Protein AF-I4DKS3-F1 (afdb_monomer_lite)

Structure (mmCIF, N/CA/C/O backbone):
data_AF-I4DKS3-F1
#
_entry.id   AF-I4DKS3-F1
#
loop_
_atom_site.group_PDB
_atom_site.id
_atom_site.type_symbol
_atom_site.label_atom_id
_atom_site.label_alt_id
_atom_site.label_comp_id
_atom_site.label_asym_id
_atom_site.label_entity_id
_atom_site.label_seq_id
_atom_site.pdbx_PDB_ins_code
_atom_site.Cartn_x
_atom_site.Cartn_y
_atom_site.Cartn_z
_atom_site.occupancy
_atom_site.B_iso_or_equiv
_atom_site.auth_seq_id
_atom_site.auth_comp_id
_atom_site.auth_asym_id
_atom_site.auth_atom_id
_atom_site.pdbx_PDB_model_num
ATOM 1 N N . MET A 1 1 ? -0.059 2.905 -9.888 1.00 83.38 1 MET A N 1
ATOM 2 C CA . MET A 1 1 ? 1.198 3.452 -9.336 1.00 83.38 1 MET A CA 1
ATOM 3 C C . MET A 1 1 ? 1.964 4.015 -10.508 1.00 83.38 1 MET A C 1
ATOM 5 O O . MET A 1 1 ? 2.256 3.250 -11.416 1.00 83.38 1 MET A O 1
ATOM 9 N N . ASN A 1 2 ? 2.190 5.326 -10.524 1.00 89.19 2 ASN A N 1
ATOM 10 C CA . ASN A 1 2 ? 2.917 5.974 -11.612 1.00 89.19 2 ASN A CA 1
ATOM 11 C C . ASN A 1 2 ? 4.417 5.856 -11.338 1.00 89.19 2 ASN A C 1
ATOM 13 O O . ASN A 1 2 ? 4.855 6.064 -10.206 1.00 89.19 2 ASN A O 1
ATOM 17 N N . THR A 1 3 ? 5.176 5.484 -12.361 1.00 89.50 3 THR A N 1
ATOM 18 C CA . THR A 1 3 ? 6.618 5.215 -12.314 1.00 89.50 3 THR A CA 1
ATOM 19 C C . THR A 1 3 ? 7.252 5.718 -13.608 1.00 89.50 3 THR A C 1
ATOM 21 O O . THR A 1 3 ? 6.541 6.179 -14.500 1.00 89.50 3 THR A O 1
ATOM 24 N N . ASP A 1 4 ? 8.575 5.618 -13.726 1.00 89.06 4 ASP A N 1
ATOM 25 C CA . ASP A 1 4 ? 9.234 5.760 -15.027 1.00 89.06 4 ASP A CA 1
ATOM 26 C C . ASP A 1 4 ? 8.776 4.659 -16.009 1.00 89.06 4 ASP A C 1
ATOM 28 O O . ASP A 1 4 ? 8.327 3.586 -15.586 1.00 89.06 4 ASP A O 1
ATOM 32 N N . ASN A 1 5 ? 8.905 4.921 -17.312 1.00 88.81 5 ASN A N 1
ATOM 33 C CA . ASN A 1 5 ? 8.503 4.005 -18.382 1.00 88.81 5 ASN A CA 1
ATOM 34 C C . ASN A 1 5 ? 9.352 2.721 -18.439 1.00 88.81 5 ASN A C 1
ATOM 36 O O . ASN A 1 5 ? 8.876 1.708 -18.945 1.00 88.81 5 ASN A O 1
ATOM 40 N N . GLN A 1 6 ? 10.584 2.741 -17.922 1.00 88.88 6 GLN A N 1
ATOM 41 C CA . GLN A 1 6 ? 11.483 1.582 -17.856 1.00 88.88 6 GLN A CA 1
ATOM 42 C C . GLN A 1 6 ? 11.289 0.743 -16.587 1.00 88.88 6 GLN A C 1
ATOM 44 O O . GLN A 1 6 ? 11.961 -0.272 -16.398 1.00 88.88 6 GLN A O 1
ATOM 49 N N . ALA A 1 7 ? 10.387 1.148 -15.691 1.00 88.00 7 ALA A N 1
ATOM 50 C CA . ALA A 1 7 ? 10.170 0.437 -14.446 1.00 88.00 7 ALA A CA 1
ATOM 51 C C . ALA A 1 7 ? 9.603 -0.970 -14.680 1.00 88.00 7 ALA A C 1
ATOM 53 O O . ALA A 1 7 ? 8.561 -1.161 -15.308 1.00 88.00 7 ALA A O 1
ATOM 54 N N . GLN A 1 8 ? 10.260 -1.965 -14.089 1.00 90.06 8 GLN A N 1
ATOM 55 C CA . GLN A 1 8 ? 9.841 -3.363 -14.140 1.00 90.06 8 GLN A CA 1
ATOM 56 C C . GLN A 1 8 ? 9.331 -3.845 -12.776 1.00 90.06 8 GLN A C 1
ATOM 58 O O . GLN A 1 8 ? 9.557 -3.219 -11.742 1.00 90.06 8 GLN A O 1
ATOM 63 N N . GLY A 1 9 ? 8.600 -4.964 -12.765 1.00 91.12 9 GLY A N 1
ATOM 64 C CA . GLY A 1 9 ? 8.138 -5.600 -11.522 1.00 91.12 9 GLY A CA 1
ATOM 65 C C . GLY A 1 9 ? 7.033 -4.848 -10.763 1.00 91.12 9 GLY A C 1
ATOM 66 O O . GLY A 1 9 ? 6.679 -5.241 -9.653 1.00 91.12 9 GLY A O 1
ATOM 67 N N . VAL A 1 10 ? 6.437 -3.801 -11.350 1.00 93.38 10 VAL A N 1
ATOM 68 C CA . VAL A 1 10 ? 5.426 -2.949 -10.686 1.00 93.38 10 VAL A CA 1
ATOM 69 C C . VAL A 1 10 ? 4.205 -3.750 -10.217 1.00 93.38 10 VAL A C 1
ATOM 71 O O . VAL A 1 10 ? 3.670 -3.493 -9.141 1.00 93.38 10 VAL A O 1
ATOM 74 N N . ARG A 1 11 ? 3.766 -4.757 -10.986 1.00 94.25 11 ARG A N 1
ATOM 75 C CA . ARG A 1 11 ? 2.621 -5.606 -10.607 1.00 94.25 11 ARG A CA 1
ATOM 76 C C . ARG A 1 11 ? 2.888 -6.412 -9.338 1.00 94.25 11 ARG A C 1
ATOM 78 O O . ARG A 1 11 ? 2.024 -6.465 -8.466 1.00 94.25 11 ARG A O 1
ATOM 85 N N . ASP A 1 12 ? 4.065 -7.018 -9.220 1.00 94.56 12 ASP A N 1
ATOM 86 C CA . ASP A 1 12 ? 4.414 -7.802 -8.034 1.00 94.56 12 ASP A CA 1
ATOM 87 C C . ASP A 1 12 ? 4.681 -6.900 -6.832 1.00 94.56 12 ASP A C 1
ATOM 89 O O . ASP A 1 12 ? 4.283 -7.230 -5.716 1.00 94.56 12 ASP A O 1
ATOM 93 N N . LEU A 1 13 ? 5.245 -5.712 -7.062 1.00 95.00 13 LEU A N 1
ATOM 94 C CA . LEU A 1 13 ? 5.364 -4.690 -6.030 1.00 95.00 13 LEU A CA 1
ATOM 95 C C . LEU A 1 13 ? 3.991 -4.270 -5.484 1.00 95.00 13 LEU A C 1
ATOM 97 O O . LEU A 1 13 ? 3.807 -4.229 -4.271 1.00 95.00 13 LEU A O 1
ATOM 101 N N . LEU A 1 14 ? 3.004 -4.024 -6.351 1.00 96.19 14 LEU A N 1
ATOM 102 C CA . LEU A 1 14 ? 1.637 -3.688 -5.935 1.00 96.19 14 LEU A CA 1
ATOM 103 C C . LEU A 1 14 ? 0.990 -4.797 -5.098 1.00 96.19 14 LEU A C 1
ATOM 105 O O . LEU A 1 14 ? 0.353 -4.501 -4.087 1.00 96.19 14 LEU A O 1
ATOM 109 N N . LYS A 1 15 ? 1.187 -6.070 -5.469 1.00 97.00 15 LYS A N 1
ATOM 110 C CA . LYS A 1 15 ? 0.713 -7.208 -4.664 1.00 97.00 15 LYS A CA 1
ATOM 111 C C . LYS A 1 15 ? 1.344 -7.214 -3.270 1.00 97.00 15 LYS A C 1
ATOM 113 O O . LYS A 1 15 ? 0.634 -7.421 -2.288 1.00 97.00 15 LYS A O 1
ATOM 118 N N . LYS A 1 16 ? 2.652 -6.947 -3.174 1.00 96.38 16 LYS A N 1
ATOM 119 C CA . LYS A 1 16 ? 3.353 -6.854 -1.885 1.00 96.38 16 LYS A CA 1
ATOM 120 C C . LYS A 1 16 ? 2.860 -5.674 -1.051 1.00 96.38 16 LYS A C 1
ATOM 122 O O . LYS A 1 16 ? 2.548 -5.864 0.116 1.00 96.38 16 LYS A O 1
ATOM 127 N N . ILE A 1 17 ? 2.687 -4.491 -1.648 1.00 97.06 17 ILE A N 1
ATOM 128 C CA . ILE A 1 17 ? 2.108 -3.323 -0.958 1.00 97.06 17 ILE A CA 1
ATOM 129 C C . ILE A 1 17 ? 0.724 -3.671 -0.399 1.00 97.06 17 ILE A C 1
ATOM 131 O O . ILE A 1 17 ? 0.426 -3.355 0.752 1.00 97.06 17 ILE A O 1
ATOM 135 N N . TYR A 1 18 ? -0.114 -4.358 -1.175 1.00 96.62 18 TYR A N 1
ATOM 136 C CA . TYR A 1 18 ? -1.428 -4.776 -0.704 1.00 96.62 18 TYR A CA 1
ATOM 137 C C . TYR A 1 18 ? -1.337 -5.730 0.500 1.00 96.62 18 TYR A C 1
ATOM 139 O O . TYR A 1 18 ? -1.912 -5.454 1.554 1.00 96.62 18 TYR A O 1
ATOM 147 N N . GLY A 1 19 ? -0.599 -6.836 0.371 1.00 96.50 19 GLY A N 1
ATOM 148 C CA . GLY A 1 19 ? -0.547 -7.874 1.403 1.00 96.50 19 GLY A CA 1
ATOM 149 C C . GLY A 1 19 ? 0.241 -7.471 2.652 1.00 96.50 19 GLY A C 1
ATOM 150 O O . GLY A 1 19 ? -0.224 -7.663 3.775 1.00 96.50 19 GLY A O 1
ATOM 151 N N . GLU A 1 20 ? 1.428 -6.899 2.467 1.00 96.31 20 GLU A N 1
ATOM 152 C CA . GLU A 1 20 ? 2.369 -6.621 3.555 1.00 96.31 20 GLU A CA 1
ATOM 153 C C . GLU A 1 20 ? 2.105 -5.280 4.239 1.00 96.31 20 GLU A C 1
ATOM 155 O O . GLU A 1 20 ? 2.395 -5.142 5.431 1.00 96.31 20 GLU A O 1
ATOM 160 N N . ILE A 1 21 ? 1.539 -4.307 3.511 1.00 96.88 21 ILE A N 1
ATOM 161 C CA . ILE A 1 21 ? 1.331 -2.949 4.019 1.00 96.88 21 ILE A CA 1
ATOM 162 C C . ILE A 1 21 ? -0.158 -2.645 4.238 1.00 96.88 21 ILE A C 1
ATOM 164 O O . ILE A 1 21 ? -0.572 -2.421 5.375 1.00 96.88 21 ILE A O 1
ATOM 168 N N . TYR A 1 22 ? -0.988 -2.678 3.192 1.00 96.06 22 TYR A N 1
ATOM 169 C CA . TYR A 1 22 ? -2.407 -2.296 3.276 1.00 96.06 22 TYR A CA 1
ATOM 170 C C . TYR A 1 22 ? -3.228 -3.193 4.197 1.00 96.06 22 TYR A C 1
ATOM 172 O O . TYR A 1 22 ? -3.833 -2.701 5.152 1.00 96.06 22 TYR A O 1
ATOM 180 N N . VAL A 1 23 ? -3.208 -4.509 3.989 1.00 95.19 23 VAL A N 1
ATOM 181 C CA . VAL A 1 23 ? -3.968 -5.425 4.848 1.00 95.19 23 VAL A CA 1
ATOM 182 C C . VAL A 1 23 ? -3.474 -5.346 6.294 1.00 95.19 23 VAL A C 1
ATOM 184 O O . VAL A 1 23 ? -4.271 -5.318 7.231 1.00 95.19 23 VAL A O 1
ATOM 187 N N . LYS A 1 24 ? -2.156 -5.278 6.489 1.00 94.88 24 LYS A N 1
ATOM 188 C CA . LYS A 1 24 ? -1.539 -5.335 7.815 1.00 94.88 24 LYS A CA 1
ATOM 189 C C . LYS A 1 24 ? -1.743 -4.069 8.648 1.00 94.88 24 LYS A C 1
ATOM 191 O O . LYS A 1 24 ? -1.993 -4.193 9.843 1.00 94.88 24 LYS A O 1
ATOM 196 N N . TYR A 1 25 ? -1.619 -2.886 8.047 1.00 94.69 25 TYR A N 1
ATOM 197 C CA . TYR A 1 25 ? -1.587 -1.615 8.783 1.00 94.69 25 TYR A CA 1
ATOM 198 C C . TYR A 1 25 ? -2.812 -0.718 8.552 1.00 94.69 25 TYR A C 1
ATOM 200 O O . TYR A 1 25 ? -2.993 0.230 9.313 1.00 94.69 25 TYR A O 1
ATOM 208 N N . ALA A 1 26 ? -3.656 -1.008 7.553 1.00 94.44 26 ALA A N 1
ATOM 209 C CA . ALA A 1 26 ? -4.933 -0.319 7.347 1.00 94.44 26 ALA A CA 1
ATOM 210 C C . ALA A 1 26 ? -6.129 -1.237 7.653 1.00 94.44 26 ALA A C 1
ATOM 212 O O . ALA A 1 26 ? -6.868 -0.956 8.583 1.00 94.44 26 ALA A O 1
ATOM 213 N N . VAL A 1 27 ? -6.290 -2.371 6.957 1.00 93.44 27 VAL A N 1
ATOM 214 C CA . VAL A 1 27 ? -7.489 -3.233 7.115 1.00 93.44 27 VAL A CA 1
ATOM 215 C C . VAL A 1 27 ? -7.585 -3.859 8.508 1.00 93.44 27 VAL A C 1
ATOM 217 O O . VAL A 1 27 ? -8.663 -3.946 9.084 1.00 93.44 27 VAL A O 1
ATOM 220 N N . ARG A 1 28 ? -6.455 -4.303 9.068 1.00 91.88 28 ARG A N 1
ATOM 221 C CA . ARG A 1 28 ? -6.399 -4.859 10.431 1.00 91.88 28 ARG A CA 1
ATOM 222 C C . ARG A 1 28 ? -6.351 -3.794 11.527 1.00 91.88 28 ARG A C 1
ATOM 224 O O . ARG A 1 28 ? -6.325 -4.154 12.700 1.00 91.88 28 ARG A O 1
ATOM 231 N N . ASN A 1 29 ? -6.303 -2.512 11.169 1.00 89.88 29 ASN A N 1
ATOM 232 C CA . ASN A 1 29 ? -6.353 -1.430 12.137 1.00 89.88 29 ASN A CA 1
ATOM 233 C C . ASN A 1 29 ? -7.822 -1.024 12.348 1.00 89.88 29 ASN A C 1
ATOM 235 O O . ASN A 1 29 ? -8.39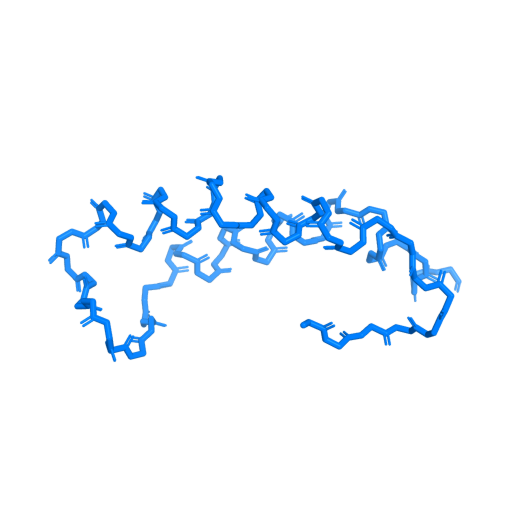4 -0.398 11.460 1.00 89.88 29 ASN A O 1
ATOM 239 N N . PRO A 1 30 ? -8.436 -1.324 13.507 1.00 88.88 30 PRO A N 1
ATOM 240 C CA . PRO A 1 30 ? -9.846 -1.012 13.753 1.00 88.88 30 PRO A CA 1
ATOM 241 C C . PRO A 1 30 ? -10.140 0.496 13.764 1.00 88.88 30 PRO A C 1
ATOM 243 O O . PRO A 1 30 ? -11.294 0.892 13.658 1.00 88.88 30 PRO A O 1
ATOM 246 N N . LEU A 1 31 ? -9.107 1.338 13.883 1.00 88.56 31 LEU A N 1
ATOM 247 C CA . LEU A 1 31 ? -9.222 2.795 13.818 1.00 88.56 31 LEU A CA 1
ATOM 248 C C . LEU A 1 31 ? -9.195 3.333 12.377 1.00 88.56 31 LEU A C 1
ATOM 250 O O . LEU A 1 31 ? -9.336 4.535 12.174 1.00 88.56 31 LEU A O 1
ATOM 254 N N . CYS A 1 32 ? -8.966 2.479 11.375 1.00 88.94 32 CYS A N 1
ATOM 255 C CA . CYS A 1 32 ? -9.002 2.854 9.965 1.00 88.94 32 CYS A CA 1
A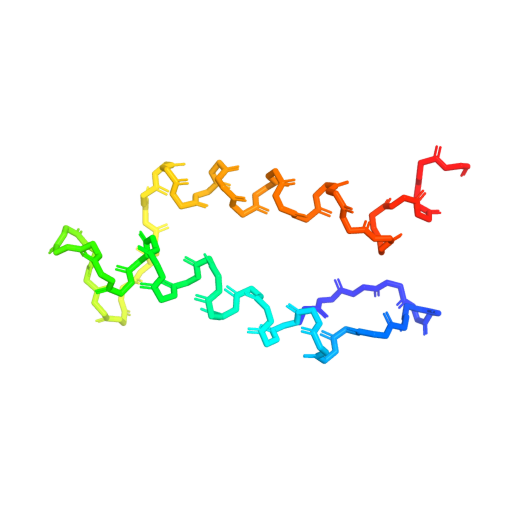TOM 256 C C . CYS A 1 32 ? -10.323 2.403 9.333 1.00 88.94 32 CYS A C 1
ATOM 258 O O . CYS A 1 32 ? -10.560 1.208 9.156 1.00 88.94 32 CYS A O 1
ATOM 260 N N . GLY A 1 33 ? -11.164 3.368 8.954 1.00 88.38 33 GLY A N 1
ATOM 261 C CA . GLY A 1 33 ? -12.397 3.111 8.216 1.00 88.38 33 GLY A CA 1
ATOM 262 C C . GLY A 1 33 ? -12.125 2.553 6.816 1.00 88.38 33 GLY A C 1
ATOM 263 O O . GLY A 1 33 ? -11.275 3.057 6.078 1.00 88.38 33 GLY A O 1
ATOM 264 N N . ILE A 1 34 ? -12.854 1.505 6.426 1.00 87.25 34 ILE A N 1
ATOM 265 C CA . ILE A 1 34 ? -12.799 0.967 5.061 1.00 87.25 34 ILE A CA 1
ATOM 266 C C . ILE A 1 34 ? -13.555 1.921 4.132 1.00 87.25 34 ILE A C 1
ATOM 268 O O . ILE A 1 34 ? -14.699 2.270 4.397 1.00 87.25 34 ILE A O 1
ATOM 272 N N . GLY A 1 35 ? -12.923 2.311 3.024 1.00 87.81 35 GLY A N 1
ATOM 273 C CA . GLY A 1 35 ? -13.495 3.265 2.068 1.00 87.81 35 GLY A CA 1
ATOM 274 C C . GLY A 1 35 ? -13.207 4.730 2.403 1.00 87.81 35 GLY A C 1
ATOM 275 O O . GLY A 1 35 ? -13.485 5.601 1.583 1.00 87.81 35 GLY A O 1
ATOM 276 N N . GLU A 1 36 ? -12.588 5.000 3.553 1.00 92.00 36 GLU A N 1
ATOM 277 C CA . GLU A 1 36 ? -12.129 6.332 3.936 1.00 92.00 36 GLU A CA 1
ATOM 278 C C . GLU A 1 36 ? -10.640 6.537 3.608 1.00 92.00 36 GLU A C 1
ATOM 280 O O . GLU A 1 36 ? -9.878 5.570 3.470 1.00 92.00 36 GLU A O 1
ATOM 285 N N . PRO A 1 37 ? -10.181 7.797 3.484 1.00 93.94 37 PRO A N 1
ATOM 286 C CA . PRO A 1 37 ? -8.761 8.095 3.360 1.00 93.94 37 PRO A CA 1
ATOM 287 C C . PRO A 1 37 ? -7.954 7.548 4.546 1.00 93.94 37 PRO A C 1
ATOM 289 O O . PRO A 1 37 ? -8.284 7.772 5.708 1.00 93.94 37 PRO A O 1
ATOM 292 N N . ILE A 1 38 ? -6.839 6.873 4.258 1.00 94.19 38 ILE A N 1
ATOM 293 C CA . ILE A 1 38 ? -5.963 6.322 5.299 1.00 94.19 38 ILE A CA 1
ATOM 294 C C . ILE A 1 38 ? -5.174 7.460 5.958 1.00 94.19 38 ILE A C 1
ATOM 296 O O . ILE A 1 38 ? -4.248 8.018 5.367 1.00 94.19 38 ILE A O 1
ATOM 300 N N . THR A 1 39 ? -5.503 7.775 7.209 1.00 94.00 39 THR A N 1
ATOM 301 C CA . THR A 1 39 ? -4.837 8.827 7.998 1.00 94.00 39 THR A CA 1
ATOM 302 C C . THR 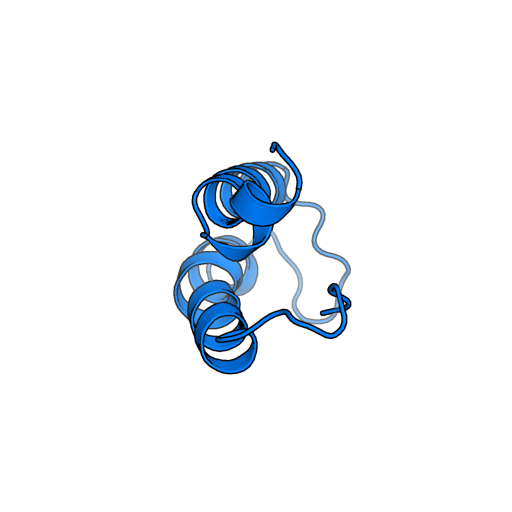A 1 39 ? -3.748 8.300 8.933 1.00 94.00 39 THR A C 1
ATOM 304 O O . THR A 1 39 ? -2.967 9.089 9.456 1.00 94.00 39 THR A O 1
ATOM 307 N N . SER A 1 40 ? -3.643 6.978 9.112 1.00 94.81 40 SER A N 1
ATOM 308 C CA . SER A 1 40 ? -2.678 6.345 10.020 1.00 94.81 40 SER A CA 1
ATOM 309 C C . SER A 1 40 ? -1.222 6.704 9.687 1.00 94.81 40 SER A C 1
ATOM 311 O O . SER A 1 40 ? -0.691 6.309 8.647 1.00 94.81 40 SER A O 1
ATOM 313 N N . GLU A 1 41 ? -0.541 7.386 10.611 1.00 95.19 41 GLU A N 1
ATOM 314 C CA . GLU A 1 41 ? 0.886 7.716 10.481 1.00 95.19 41 GLU A CA 1
ATOM 315 C C . GLU A 1 41 ? 1.777 6.469 10.456 1.00 95.19 41 GLU A C 1
ATOM 317 O O . GLU A 1 41 ? 2.764 6.410 9.721 1.00 95.19 41 GLU A O 1
ATOM 322 N N . LEU A 1 42 ? 1.394 5.420 11.191 1.00 94.50 42 LEU A N 1
ATOM 323 C CA . LEU A 1 42 ? 2.104 4.143 11.157 1.00 94.50 42 LEU A CA 1
ATOM 324 C C . LEU A 1 42 ? 2.056 3.519 9.757 1.00 94.50 42 LEU A C 1
ATOM 326 O O . LEU A 1 42 ? 3.086 3.064 9.259 1.00 94.50 42 LEU A O 1
ATOM 330 N N . PHE A 1 43 ? 0.883 3.520 9.113 1.00 96.06 43 PHE A N 1
ATOM 331 C CA . PHE A 1 43 ? 0.742 3.042 7.738 1.00 96.06 43 PHE A CA 1
ATOM 332 C C . PHE A 1 43 ? 1.656 3.828 6.789 1.00 96.06 43 PHE A C 1
ATOM 334 O O . PHE A 1 43 ? 2.419 3.219 6.039 1.00 96.06 43 PHE A O 1
ATOM 341 N N . LYS A 1 44 ? 1.632 5.167 6.867 1.00 96.31 44 LYS A N 1
ATOM 342 C CA . LYS A 1 44 ? 2.467 6.044 6.028 1.00 96.31 44 LYS A 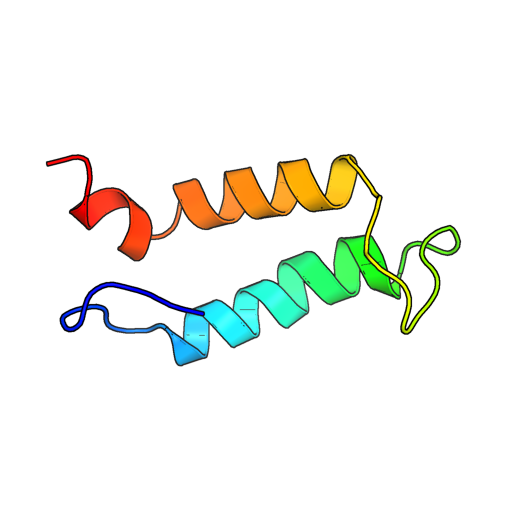CA 1
ATOM 343 C C . LYS A 1 44 ? 3.957 5.751 6.214 1.00 96.31 44 LYS A C 1
ATOM 345 O O . LYS A 1 44 ? 4.661 5.527 5.234 1.00 96.31 44 LYS A O 1
ATOM 350 N N . SER A 1 45 ? 4.419 5.678 7.464 1.00 97.56 45 SER A N 1
ATOM 351 C CA . SER A 1 45 ? 5.819 5.394 7.801 1.00 97.56 45 SER A CA 1
ATOM 352 C C . SER A 1 45 ? 6.277 4.024 7.287 1.00 97.56 45 SER A C 1
ATOM 354 O O . SER A 1 45 ? 7.361 3.898 6.712 1.00 97.56 45 SER A O 1
ATOM 356 N N . LYS A 1 46 ? 5.448 2.983 7.445 1.00 97.31 46 LYS A N 1
ATOM 357 C CA . LYS A 1 46 ? 5.781 1.633 6.969 1.00 97.31 46 LYS A CA 1
ATOM 358 C C . LYS A 1 46 ? 5.776 1.536 5.448 1.00 97.31 46 LYS A C 1
ATOM 360 O O . LYS A 1 46 ? 6.671 0.897 4.902 1.00 97.31 46 LYS A O 1
ATOM 365 N N . LEU A 1 47 ? 4.830 2.189 4.774 1.00 96.75 47 LEU A N 1
ATOM 366 C CA . LEU A 1 47 ? 4.801 2.250 3.315 1.00 96.75 47 LEU A CA 1
ATOM 367 C C . LEU A 1 47 ? 6.041 2.960 2.759 1.00 96.75 47 LEU A C 1
ATOM 369 O O . LEU A 1 47 ? 6.686 2.426 1.862 1.00 96.75 47 LEU A O 1
ATOM 373 N N . ASP A 1 48 ? 6.396 4.124 3.305 1.00 96.06 48 ASP A N 1
ATOM 374 C CA . ASP A 1 48 ? 7.570 4.891 2.872 1.00 96.06 48 ASP A CA 1
ATOM 375 C C . ASP A 1 48 ? 8.862 4.077 3.023 1.00 96.06 48 ASP A C 1
ATOM 377 O O . ASP A 1 48 ? 9.619 3.910 2.064 1.00 96.06 48 ASP A O 1
ATOM 381 N N . SER A 1 49 ? 9.070 3.477 4.200 1.00 96.12 49 SER A N 1
ATOM 382 C CA . SER A 1 49 ? 10.228 2.617 4.455 1.00 96.12 49 SER A CA 1
ATOM 383 C C . SER A 1 49 ? 10.275 1.412 3.510 1.00 96.12 49 SER A C 1
ATOM 385 O O . SER A 1 49 ? 11.350 1.061 3.025 1.00 96.12 49 SER A O 1
ATOM 387 N N . PHE A 1 50 ? 9.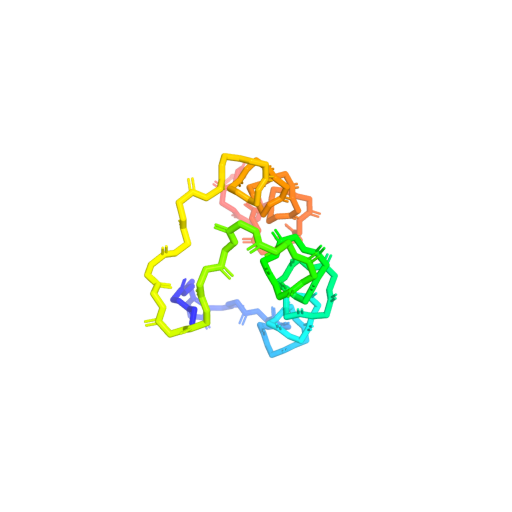124 0.799 3.217 1.00 95.75 50 PHE A N 1
ATOM 388 C CA . PHE A 1 50 ? 9.028 -0.324 2.290 1.00 95.75 50 PHE A CA 1
ATOM 389 C C . PHE A 1 50 ? 9.393 0.087 0.858 1.00 95.75 50 PHE A C 1
ATOM 391 O O . PHE A 1 50 ? 10.233 -0.558 0.238 1.00 95.75 50 PHE A O 1
ATOM 398 N N . ILE A 1 51 ? 8.830 1.185 0.339 1.00 93.81 51 ILE A N 1
ATOM 399 C CA . ILE A 1 51 ? 9.133 1.675 -1.016 1.00 93.81 51 ILE A CA 1
ATOM 400 C C . ILE A 1 51 ? 10.614 2.028 -1.151 1.00 93.81 51 ILE A C 1
ATOM 402 O O . ILE A 1 51 ? 11.234 1.664 -2.150 1.00 93.81 51 ILE A O 1
ATOM 406 N N . LYS A 1 52 ? 11.214 2.666 -0.142 1.00 92.62 52 LYS A N 1
ATOM 407 C CA . LYS A 1 52 ? 12.637 3.033 -0.165 1.00 92.62 52 LYS A CA 1
ATOM 408 C C . LYS A 1 52 ? 13.586 1.839 -0.278 1.00 92.62 52 LYS A C 1
ATOM 410 O O . LYS A 1 52 ? 14.672 1.984 -0.825 1.00 92.62 52 LYS A O 1
ATOM 415 N N . GLN A 1 53 ? 13.172 0.667 0.196 1.00 91.44 53 GLN A N 1
ATOM 416 C CA . GLN A 1 53 ? 13.945 -0.576 0.092 1.00 91.44 53 GLN A CA 1
ATOM 417 C C . GLN A 1 53 ? 13.764 -1.284 -1.257 1.00 91.44 53 GLN A C 1
ATOM 419 O O . GLN A 1 53 ? 14.445 -2.268 -1.539 1.00 91.44 53 GLN A O 1
ATOM 424 N N . THR A 1 54 ? 12.832 -0.826 -2.094 1.00 90.00 54 THR A N 1
ATOM 425 C CA . THR A 1 54 ? 12.537 -1.495 -3.361 1.00 90.00 54 THR A CA 1
ATOM 426 C C . THR A 1 54 ? 13.482 -1.031 -4.473 1.00 90.00 54 THR A C 1
ATOM 428 O O . THR A 1 54 ? 13.820 0.154 -4.545 1.00 90.00 54 THR A O 1
ATOM 431 N N . PRO A 1 55 ? 13.861 -1.923 -5.409 1.00 86.94 55 PRO A N 1
ATOM 432 C CA . PRO A 1 55 ? 14.769 -1.574 -6.504 1.00 86.94 55 P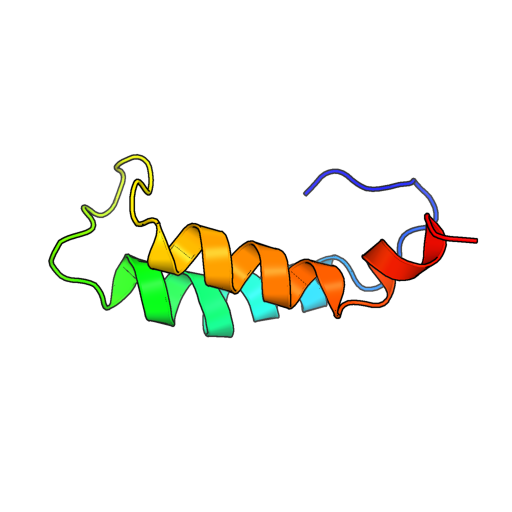RO A CA 1
ATOM 433 C C . PRO A 1 55 ? 14.272 -0.413 -7.373 1.00 86.94 55 PRO A C 1
ATOM 435 O O . PRO A 1 55 ? 15.071 0.362 -7.886 1.00 86.94 55 PRO A O 1
ATOM 438 N N . ILE A 1 56 ? 12.949 -0.248 -7.495 1.00 85.06 56 ILE A N 1
ATOM 439 C CA . ILE A 1 56 ? 12.331 0.821 -8.292 1.00 85.06 56 ILE A CA 1
ATOM 440 C C . ILE A 1 56 ? 12.656 2.225 -7.760 1.00 85.06 56 ILE A C 1
ATOM 442 O O . ILE A 1 56 ? 12.597 3.195 -8.509 1.00 85.06 56 ILE A O 1
ATOM 446 N N . HIS A 1 57 ? 12.988 2.340 -6.470 1.00 81.44 57 HIS A N 1
ATOM 447 C CA . HIS A 1 57 ? 13.392 3.599 -5.858 1.00 81.44 57 HIS A CA 1
ATOM 448 C C . HIS A 1 57 ? 14.888 3.874 -6.057 1.00 81.44 57 HIS A C 1
ATOM 450 O O . HIS A 1 57 ? 15.274 5.018 -6.292 1.00 81.44 57 HIS A O 1
ATOM 456 N N . ALA A 1 58 ? 15.718 2.826 -6.039 1.00 68.75 58 ALA A N 1
ATOM 457 C CA . ALA A 1 58 ? 17.169 2.935 -6.183 1.00 68.75 58 ALA A CA 1
ATOM 458 C C . ALA A 1 58 ? 17.603 3.491 -7.553 1.00 68.75 58 ALA A C 1
ATOM 460 O O . ALA A 1 58 ? 18.573 4.239 -7.621 1.00 68.75 58 ALA A O 1
ATOM 461 N N . VAL A 1 59 ? 16.844 3.211 -8.623 1.00 58.50 59 VAL A N 1
ATOM 462 C CA . VAL A 1 59 ? 17.130 3.684 -9.997 1.00 58.50 59 VAL A CA 1
ATOM 463 C C . VAL A 1 59 ? 17.167 5.217 -10.110 1.00 58.50 59 VAL A C 1
ATOM 465 O O . VAL A 1 59 ? 17.758 5.748 -11.041 1.00 58.50 59 VAL A O 1
ATOM 468 N N . ARG A 1 60 ? 16.574 5.951 -9.160 1.00 51.97 60 ARG A N 1
ATOM 469 C CA . ARG A 1 60 ? 16.566 7.424 -9.154 1.00 51.97 60 ARG A CA 1
ATOM 470 C C . ARG A 1 60 ? 17.646 8.067 -8.279 1.00 51.97 60 ARG A C 1
ATOM 472 O O . ARG A 1 60 ? 17.781 9.284 -8.319 1.00 51.97 60 ARG A O 1
ATOM 479 N N . ALA A 1 61 ? 18.356 7.283 -7.468 1.00 50.66 61 ALA A N 1
ATOM 480 C CA . ALA A 1 61 ? 19.400 7.766 -6.559 1.00 50.66 61 ALA A CA 1
ATOM 481 C C . ALA A 1 61 ? 20.821 7.656 -7.156 1.00 50.66 61 ALA A C 1
ATOM 483 O O . ALA A 1 61 ? 21.792 7.820 -6.419 1.00 50.66 61 ALA A O 1
ATOM 484 N N . SER A 1 62 ? 20.931 7.347 -8.457 1.00 42.47 62 SER A N 1
ATOM 485 C CA . SER A 1 62 ? 22.188 7.212 -9.217 1.00 42.47 62 SER A CA 1
ATOM 486 C C . SER A 1 62 ? 22.328 8.332 -10.239 1.00 42.47 62 SER A C 1
ATOM 488 O O . SER A 1 62 ? 21.285 8.680 -10.838 1.00 42.47 62 SER A O 1
#

Secondary structure (DSSP, 8-state):
----TT---HHHHHHHIIIIIIIIIIIT-TTS-TTS----HHHHHHHHHHHHTSHHHHTT--

Foldseek 3Di:
DDADPPDPPVVVVVVCCVPVQCCPPAVPPPPHDDPDDDPDPVSVVVSVVSVCPDPRNVVVVD

Radius of gyration: 12.99 Å; chains: 1; bounding box: 36×17×32 Å

Organism: Papilio xuthus (NCBI:txid66420)

Sequence (62 aa):
MNTDNQAQGVRDLLKKIYGEIYVKYAVRNPLCGIGEPITSELFKSKLDSFIKQTPIHAVRAS

InterPro domains:
  IPR007233 Trafficking protein particle complex subunit [PF04099] (1-53)
  IPR007233 Trafficking protein particle complex subunit [PTHR23249] (2-55)
  IPR011012 Longin-like domain superfamily [SSF64356] (3-53)

pLDDT: mean 89.56, std 11.3, range [42.47, 97.56]